Protein AF-A0A7X5N2I8-F1 (afdb_monomer_lite)

Secondary structure (DSSP, 8-state):
---TT-HHHHHHHH------TTHHHHS-HHHHHHHHHHHHHHHHHHHHHHTT-HHHHHHHHHHHHHHHHHHHHHS----------PPPP-GGGTT-S--TT--------PPPPPPPHHHHHTT--

Radius of gyration: 30.8 Å; chains: 1; bounding box: 62×71×69 Å

pLDDT: mean 78.26, std 16.54, range [41.84, 98.69]

Organism: Xanthomonas perforans (NCBI:txid442694)

Structure (mmCIF, N/CA/C/O backbone):
data_AF-A0A7X5N2I8-F1
#
_entry.id   AF-A0A7X5N2I8-F1
#
loop_
_atom_site.group_PDB
_atom_site.id
_atom_site.type_symbol
_atom_site.label_atom_id
_atom_site.label_alt_id
_atom_site.label_comp_id
_atom_site.label_asym_id
_atom_site.label_entity_id
_atom_site.label_seq_id
_atom_site.pdbx_PDB_ins_code
_atom_site.Cartn_x
_atom_site.Cartn_y
_atom_site.Cartn_z
_atom_site.occupancy
_atom_site.B_iso_or_equiv
_atom_site.auth_seq_id
_atom_site.auth_comp_id
_atom_site.auth_asym_id
_atom_site.auth_atom_id
_atom_site.pdbx_PDB_model_num
ATOM 1 N N . ARG A 1 1 ? -28.166 29.259 -29.091 1.00 41.84 1 ARG A N 1
ATOM 2 C CA . ARG A 1 1 ? -28.023 28.076 -29.973 1.00 41.84 1 ARG A CA 1
ATOM 3 C C . ARG A 1 1 ? -27.043 27.129 -29.291 1.00 41.84 1 ARG A C 1
ATOM 5 O O . ARG A 1 1 ? -25.855 27.405 -29.340 1.00 41.84 1 ARG A O 1
ATOM 12 N N . GLY A 1 2 ? -27.545 26.119 -28.576 1.00 47.19 2 GLY A N 1
ATOM 13 C CA . GLY A 1 2 ? -26.724 25.039 -28.016 1.00 47.19 2 GLY A CA 1
ATOM 14 C C . GLY A 1 2 ? -26.479 23.995 -29.101 1.00 47.19 2 GLY A C 1
ATOM 15 O O . GLY A 1 2 ? -27.422 23.610 -29.793 1.00 47.19 2 GLY A O 1
ATOM 16 N N . GLY A 1 3 ? -25.217 23.645 -29.332 1.00 49.69 3 GLY A N 1
ATOM 17 C CA . GLY A 1 3 ? -24.825 22.689 -30.361 1.00 49.69 3 GLY A CA 1
ATOM 18 C C . GLY A 1 3 ? -25.009 21.265 -29.860 1.00 49.69 3 GLY A C 1
ATOM 19 O O . GLY A 1 3 ? -24.194 20.795 -29.081 1.00 49.69 3 GLY A O 1
ATOM 20 N N . PHE A 1 4 ? -26.054 20.589 -30.333 1.00 46.28 4 PHE A N 1
ATOM 21 C CA . PHE A 1 4 ? -26.209 19.142 -30.192 1.00 46.28 4 PHE A CA 1
ATOM 22 C C . PHE A 1 4 ? -25.034 18.419 -30.873 1.00 46.28 4 PHE A C 1
ATOM 24 O O . PHE A 1 4 ? -24.742 18.693 -32.038 1.00 46.28 4 PHE A O 1
ATOM 31 N N . GLY A 1 5 ? -24.392 17.483 -30.165 1.00 56.00 5 GLY A N 1
ATOM 32 C CA . GLY A 1 5 ? -23.402 16.559 -30.737 1.00 56.00 5 GLY A CA 1
ATOM 33 C C . GLY A 1 5 ? -21.932 16.861 -30.437 1.00 56.00 5 GLY A C 1
ATOM 34 O O . GLY A 1 5 ? -21.059 16.262 -31.061 1.00 56.00 5 GLY A O 1
ATOM 35 N N . GLN A 1 6 ? -21.624 17.755 -29.493 1.00 62.94 6 GLN A N 1
ATOM 36 C CA . GLN A 1 6 ? -20.252 17.874 -28.997 1.00 62.94 6 GLN A CA 1
ATOM 37 C C . GLN A 1 6 ? -19.915 16.630 -28.165 1.00 62.94 6 GLN A C 1
ATOM 39 O O . GLN A 1 6 ? -20.656 16.278 -27.252 1.00 62.94 6 GLN A O 1
ATOM 44 N N . ALA A 1 7 ? -18.788 15.969 -28.445 1.00 58.75 7 ALA A N 1
ATOM 45 C CA . ALA A 1 7 ? -18.343 14.775 -27.708 1.00 58.75 7 ALA A CA 1
ATOM 46 C C . ALA A 1 7 ? -18.272 14.999 -26.181 1.00 58.75 7 ALA A C 1
ATOM 48 O O . ALA A 1 7 ? -18.422 14.063 -25.400 1.00 58.75 7 ALA A O 1
ATOM 49 N N . GLN A 1 8 ? -18.100 16.257 -25.770 1.00 59.50 8 GLN A N 1
ATOM 50 C CA . GLN A 1 8 ? -18.099 16.692 -24.380 1.00 59.50 8 GLN A CA 1
ATOM 51 C C . GLN A 1 8 ? -19.463 16.536 -23.679 1.00 59.50 8 GLN A C 1
ATOM 53 O O . GLN A 1 8 ? -19.476 16.221 -22.492 1.00 59.50 8 GLN A O 1
ATOM 58 N N . ASP A 1 9 ? -20.586 16.698 -24.393 1.00 58.91 9 ASP A N 1
ATOM 59 C CA . ASP A 1 9 ? -21.940 16.532 -23.829 1.00 58.91 9 ASP A CA 1
ATOM 60 C C . ASP A 1 9 ? -22.249 15.054 -23.549 1.00 58.91 9 ASP A C 1
ATOM 62 O O . ASP A 1 9 ? -22.785 14.717 -22.499 1.00 58.91 9 ASP A O 1
ATOM 66 N N . VAL A 1 10 ? -21.825 14.148 -24.438 1.00 64.44 10 VAL A N 1
ATOM 67 C CA . VAL A 1 10 ? -22.002 12.694 -24.252 1.00 64.44 10 VAL A CA 1
ATOM 68 C C . VAL A 1 10 ? -21.142 12.181 -23.091 1.00 64.44 10 VAL A C 1
ATOM 70 O O . VAL A 1 10 ? -21.587 11.360 -22.291 1.00 64.44 10 VAL A O 1
ATOM 73 N N . LEU A 1 11 ? -19.916 12.700 -22.954 1.00 61.94 11 LEU A N 1
ATOM 74 C CA . LEU A 1 11 ? -19.032 12.380 -21.831 1.00 61.94 11 LEU A CA 1
ATOM 75 C C . LEU A 1 11 ? -19.585 12.900 -20.492 1.00 61.94 11 LEU A C 1
ATOM 77 O O . LEU A 1 11 ? -19.327 12.299 -19.456 1.00 61.94 11 LEU A O 1
ATOM 81 N N . SER A 1 12 ? -20.349 13.997 -20.511 1.00 64.00 12 SER A N 1
ATOM 82 C CA . SER A 1 12 ? -21.021 14.552 -19.331 1.00 64.00 12 SER A CA 1
ATOM 83 C C . SER A 1 12 ? -22.258 13.753 -18.911 1.00 64.00 12 SER A C 1
ATOM 85 O O . SER A 1 12 ? -22.559 13.702 -17.723 1.00 64.00 12 SER A O 1
ATOM 87 N N . GLU A 1 13 ? -22.999 13.175 -19.859 1.00 65.00 13 GLU A N 1
ATOM 88 C CA . GLU A 1 13 ? -24.238 12.432 -19.580 1.00 65.00 13 GLU A CA 1
ATOM 89 C C . GLU A 1 13 ? -23.964 10.983 -19.137 1.00 65.00 13 GLU A C 1
ATOM 91 O O . GLU A 1 13 ? -24.684 10.446 -18.296 1.00 65.00 13 GLU A O 1
ATOM 96 N N . PHE A 1 14 ? -22.888 10.368 -19.646 1.00 67.31 14 PHE A N 1
ATOM 97 C CA . PHE A 1 14 ? -22.557 8.956 -19.394 1.00 67.31 14 PHE A CA 1
ATOM 98 C C . PHE A 1 14 ? -21.206 8.727 -18.694 1.00 67.31 14 PHE A C 1
ATOM 100 O O . PHE A 1 14 ? -20.840 7.584 -18.419 1.00 67.31 14 PHE A O 1
ATOM 107 N N . GLY A 1 15 ? -20.439 9.782 -18.409 1.00 59.75 15 GLY A N 1
ATOM 108 C CA . GLY A 1 15 ? -19.158 9.676 -17.716 1.00 59.75 15 GLY A CA 1
ATOM 109 C C . GLY A 1 15 ? -19.328 9.676 -16.201 1.00 59.75 15 GLY A C 1
ATOM 110 O O . GLY A 1 15 ? -19.728 10.673 -15.606 1.00 59.75 15 GLY A O 1
ATOM 111 N N . HIS A 1 16 ? -18.954 8.579 -15.545 1.00 61.94 16 HIS A N 1
ATOM 112 C CA . HIS A 1 16 ? -18.711 8.593 -14.105 1.00 61.94 16 HIS A CA 1
ATOM 113 C C . HIS A 1 16 ? -17.339 9.222 -13.826 1.00 61.94 16 HIS A C 1
ATOM 115 O O . HIS A 1 16 ? -16.301 8.669 -14.192 1.00 61.94 16 HIS A O 1
ATOM 121 N N . THR A 1 17 ? -17.314 10.384 -13.172 1.00 59.91 17 THR A N 1
ATOM 122 C CA . THR A 1 17 ? -16.069 11.009 -12.712 1.00 59.91 17 THR A CA 1
ATOM 123 C C . THR A 1 17 ? -15.558 10.267 -11.474 1.00 59.91 17 THR A C 1
ATOM 125 O O . THR A 1 17 ? -16.091 10.445 -10.383 1.00 59.91 17 THR A O 1
ATOM 128 N N . HIS A 1 18 ? -14.522 9.439 -11.625 1.00 60.62 18 HIS A N 1
ATOM 129 C CA . HIS A 1 18 ? -13.792 8.837 -10.493 1.00 60.62 18 HIS A CA 1
ATOM 130 C C . HIS A 1 18 ? -12.764 9.788 -9.865 1.00 60.62 18 HIS A C 1
ATOM 132 O O . HIS A 1 18 ? -12.107 9.438 -8.884 1.00 60.62 18 HIS A O 1
ATOM 138 N N . ASP A 1 19 ? -12.615 10.985 -10.429 1.00 51.16 19 ASP A N 1
ATOM 139 C CA . ASP A 1 19 ? -11.674 11.992 -9.964 1.00 51.16 19 ASP A CA 1
ATOM 140 C C . ASP A 1 19 ? -12.290 12.762 -8.787 1.00 51.16 19 ASP A C 1
ATOM 142 O O . ASP A 1 19 ? -12.747 13.900 -8.896 1.00 51.16 19 ASP A O 1
ATOM 146 N N . HIS A 1 20 ? -12.390 12.100 -7.634 1.00 53.28 20 HIS A N 1
ATOM 147 C CA . HIS A 1 20 ? -12.671 12.794 -6.385 1.00 53.28 20 HIS A CA 1
ATOM 148 C C . HIS A 1 20 ? -11.417 13.583 -6.001 1.00 53.28 20 HIS A C 1
ATOM 150 O O . HIS A 1 20 ? -10.570 13.091 -5.259 1.00 53.28 20 HIS A O 1
ATOM 156 N N . ALA A 1 21 ? -11.300 14.815 -6.499 1.00 52.06 21 ALA A N 1
ATOM 157 C CA . ALA A 1 21 ? -10.188 15.718 -6.187 1.00 52.06 21 ALA A CA 1
ATOM 158 C C . ALA A 1 21 ? -9.957 15.890 -4.664 1.00 52.06 21 ALA A C 1
ATOM 160 O O . ALA A 1 21 ? -8.825 16.064 -4.219 1.00 52.06 21 ALA A O 1
ATOM 161 N N . GLU A 1 22 ? -11.015 15.744 -3.858 1.00 48.34 22 GLU A N 1
ATOM 162 C CA . GLU A 1 22 ? -10.992 15.736 -2.384 1.00 48.34 22 GLU A CA 1
ATOM 163 C C . GLU A 1 22 ? -10.185 14.568 -1.766 1.00 48.34 22 GLU A C 1
ATOM 165 O O . GLU A 1 22 ? -9.730 14.659 -0.625 1.00 48.34 22 GLU A O 1
ATOM 170 N N . ALA A 1 23 ? -9.959 13.463 -2.489 1.00 51.12 23 ALA A N 1
ATOM 171 C CA . ALA A 1 23 ? -9.216 12.310 -1.967 1.00 51.12 23 ALA A CA 1
ATOM 172 C C . ALA A 1 23 ? -7.721 12.620 -1.757 1.00 51.12 23 ALA A C 1
ATOM 174 O O . ALA A 1 23 ? -7.087 12.067 -0.858 1.00 51.12 23 ALA A O 1
ATOM 175 N N . AL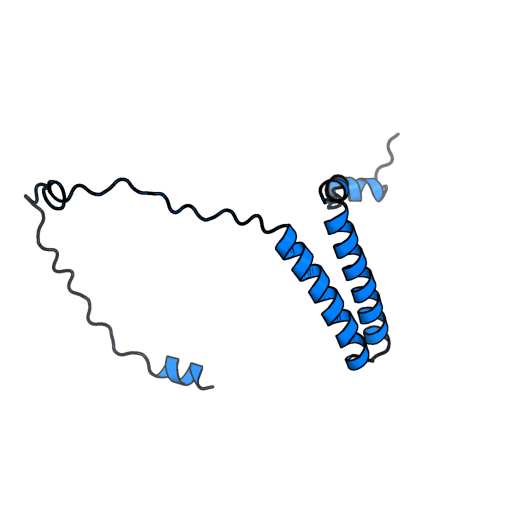A A 1 24 ? -7.154 13.546 -2.540 1.00 50.69 24 ALA A N 1
ATOM 176 C CA . ALA A 1 24 ? -5.752 13.948 -2.414 1.00 50.69 24 ALA A CA 1
ATOM 177 C C . ALA A 1 24 ? -5.483 14.794 -1.150 1.00 50.69 24 ALA A C 1
ATOM 179 O O . ALA A 1 24 ? -4.374 14.766 -0.599 1.00 50.69 24 ALA A O 1
ATOM 180 N N . THR A 1 25 ? -6.493 15.520 -0.661 1.00 53.22 25 THR A N 1
ATOM 181 C CA . THR A 1 25 ? -6.445 16.292 0.591 1.00 53.22 25 THR A CA 1
ATOM 182 C C . THR A 1 25 ? -6.755 15.459 1.831 1.00 53.22 25 THR A C 1
ATOM 184 O O . THR A 1 25 ? -6.355 15.856 2.922 1.00 53.22 25 THR A O 1
ATOM 187 N N . LEU A 1 26 ? -7.404 14.300 1.681 1.00 67.25 26 LEU A N 1
ATOM 188 C CA . LEU A 1 26 ? -7.788 13.433 2.802 1.00 67.25 26 LEU A CA 1
ATOM 189 C C . LEU A 1 26 ? -6.608 12.693 3.448 1.00 67.25 26 LEU A C 1
ATOM 191 O O . LEU A 1 26 ? -6.659 12.351 4.627 1.00 67.25 26 LEU A O 1
ATOM 195 N N . LEU A 1 27 ? -5.553 12.432 2.677 1.00 74.81 27 LEU A N 1
ATOM 196 C CA . LEU A 1 27 ? -4.374 11.716 3.157 1.00 74.81 27 LEU A CA 1
ATOM 197 C C . LEU A 1 27 ? -3.458 12.655 3.945 1.00 74.81 27 LEU A C 1
ATOM 199 O O . LEU A 1 27 ? -3.249 13.811 3.568 1.00 74.81 27 LEU A O 1
ATOM 203 N N . ASP A 1 28 ? -2.846 12.166 5.017 1.00 83.50 28 ASP A N 1
ATOM 204 C CA . ASP A 1 28 ? -1.816 12.934 5.703 1.00 83.50 28 ASP A CA 1
ATOM 205 C C . ASP A 1 28 ? -0.540 13.054 4.825 1.00 83.50 28 ASP A C 1
ATOM 207 O O . ASP A 1 28 ? -0.317 12.255 3.902 1.00 83.50 28 ASP A O 1
ATOM 211 N N . PRO A 1 29 ? 0.321 14.064 5.061 1.00 88.25 29 PRO A N 1
ATOM 212 C CA . PRO A 1 29 ? 1.532 14.270 4.266 1.00 88.25 29 PRO A CA 1
ATOM 213 C C . PRO A 1 29 ? 2.480 13.066 4.214 1.00 88.25 29 PRO A C 1
ATOM 215 O O . PRO A 1 29 ? 3.123 12.855 3.184 1.00 88.25 29 PRO A O 1
ATOM 218 N N . GLN A 1 30 ? 2.567 12.280 5.288 1.00 88.94 30 GLN A N 1
ATOM 219 C CA . GLN A 1 30 ? 3.447 11.118 5.361 1.00 88.94 30 GLN A CA 1
ATOM 220 C C . GLN A 1 30 ? 2.903 9.968 4.508 1.00 88.94 30 GLN A C 1
ATOM 222 O O . GLN A 1 30 ? 3.661 9.380 3.733 1.00 88.94 30 GLN A O 1
ATOM 227 N N . THR A 1 31 ? 1.597 9.697 4.569 1.00 89.56 31 THR A N 1
ATOM 228 C CA . THR A 1 31 ? 0.950 8.692 3.710 1.00 89.56 31 THR A CA 1
ATOM 229 C C . THR A 1 31 ? 1.112 9.034 2.230 1.00 89.56 31 THR A C 1
ATOM 231 O O . THR A 1 31 ? 1.493 8.172 1.434 1.00 89.56 31 THR A O 1
ATOM 234 N N . ARG A 1 32 ? 0.938 10.306 1.846 1.00 89.25 32 ARG A N 1
ATOM 235 C CA . ARG A 1 32 ? 1.197 10.742 0.460 1.00 89.25 32 ARG A CA 1
ATOM 236 C C . ARG A 1 32 ? 2.646 10.528 0.033 1.00 89.25 32 ARG A C 1
ATOM 238 O O . ARG A 1 32 ? 2.884 10.079 -1.086 1.00 89.25 32 ARG A O 1
ATOM 245 N N . ALA A 1 33 ? 3.608 10.843 0.900 1.00 93.38 33 ALA A N 1
ATOM 246 C CA . ALA A 1 33 ? 5.024 10.650 0.599 1.00 93.38 33 ALA A CA 1
ATOM 247 C C . ALA A 1 33 ? 5.364 9.164 0.383 1.00 93.38 33 ALA A C 1
ATOM 249 O O . ALA A 1 33 ? 6.068 8.830 -0.570 1.00 93.38 33 ALA A O 1
ATOM 250 N N . LEU A 1 34 ? 4.814 8.268 1.211 1.00 94.75 34 LEU A N 1
ATOM 251 C CA . LEU A 1 34 ? 4.980 6.819 1.058 1.00 94.75 34 LEU A CA 1
ATOM 252 C C . LEU A 1 34 ? 4.355 6.293 -0.238 1.00 94.75 34 LEU A C 1
ATOM 254 O O . LEU A 1 34 ? 5.000 5.534 -0.960 1.00 94.75 34 LEU A O 1
ATOM 258 N N . LEU A 1 35 ? 3.131 6.717 -0.565 1.00 94.38 35 LEU A N 1
ATOM 259 C CA . LEU A 1 35 ? 2.476 6.341 -1.822 1.00 94.38 35 LEU A CA 1
ATOM 260 C C . LEU A 1 35 ? 3.254 6.849 -3.039 1.00 94.38 35 LEU A C 1
ATOM 262 O O . LEU A 1 35 ? 3.405 6.117 -4.017 1.00 94.38 35 LEU A O 1
ATOM 266 N N . ARG A 1 36 ? 3.806 8.068 -2.975 1.00 95.94 36 ARG A N 1
ATOM 267 C CA 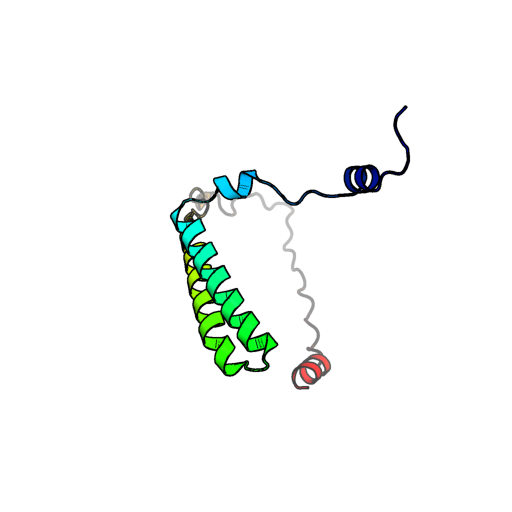. ARG A 1 36 ? 4.646 8.595 -4.054 1.00 95.94 36 ARG A CA 1
ATOM 268 C C . ARG A 1 36 ? 5.912 7.761 -4.238 1.00 95.94 36 ARG A C 1
ATOM 270 O O . ARG A 1 36 ? 6.209 7.367 -5.361 1.00 95.94 36 ARG A O 1
ATOM 277 N N . ALA A 1 37 ? 6.594 7.420 -3.147 1.00 97.75 37 ALA A N 1
ATOM 278 C CA . ALA A 1 37 ? 7.767 6.552 -3.193 1.00 97.75 37 ALA A CA 1
ATOM 279 C C . ALA A 1 37 ? 7.435 5.156 -3.754 1.00 97.75 37 ALA A C 1
ATOM 281 O O . ALA A 1 37 ? 8.227 4.594 -4.513 1.00 97.75 37 ALA A O 1
ATOM 282 N N . ALA A 1 38 ? 6.261 4.603 -3.426 1.00 98.06 38 ALA A N 1
ATOM 283 C CA . ALA A 1 38 ? 5.781 3.347 -3.998 1.00 98.06 38 ALA A CA 1
ATOM 284 C C . ALA A 1 38 ? 5.615 3.439 -5.521 1.00 98.06 38 ALA A C 1
ATOM 286 O O . ALA A 1 38 ? 6.157 2.596 -6.236 1.00 98.06 38 ALA A O 1
ATOM 287 N N . LEU A 1 39 ? 4.934 4.479 -6.012 1.00 98.12 39 LEU A N 1
ATOM 288 C CA . LEU A 1 39 ? 4.736 4.713 -7.445 1.00 98.12 39 LEU A CA 1
ATOM 289 C C . LEU A 1 39 ? 6.061 4.889 -8.190 1.00 98.12 39 LEU A C 1
ATOM 291 O O . LEU A 1 39 ? 6.249 4.287 -9.245 1.00 98.12 39 LEU A O 1
ATOM 295 N N . ASP A 1 40 ? 7.004 5.641 -7.621 1.00 98.56 40 ASP A N 1
ATOM 296 C CA . ASP A 1 40 ? 8.321 5.829 -8.229 1.00 98.56 40 ASP A CA 1
ATOM 297 C C . ASP A 1 40 ? 9.051 4.478 -8.394 1.00 98.56 40 ASP A C 1
ATOM 299 O O . ASP A 1 40 ? 9.645 4.220 -9.440 1.00 98.56 40 ASP A O 1
ATOM 303 N N . GLN A 1 41 ? 8.965 3.568 -7.408 1.00 98.62 41 GLN A N 1
ATOM 304 C CA . GLN A 1 41 ? 9.518 2.209 -7.534 1.00 98.62 41 GLN A CA 1
ATOM 305 C C . GLN A 1 41 ? 8.747 1.342 -8.542 1.00 98.62 41 GLN A C 1
ATOM 307 O O . GLN A 1 41 ? 9.365 0.579 -9.284 1.00 98.62 41 GLN A O 1
ATOM 312 N N . MET A 1 42 ? 7.417 1.458 -8.606 1.00 98.50 42 MET A N 1
ATOM 313 C CA . MET A 1 42 ? 6.605 0.738 -9.595 1.00 98.50 42 MET A CA 1
ATOM 314 C C . MET A 1 42 ? 6.978 1.139 -11.025 1.00 98.50 42 MET A C 1
ATOM 316 O O . MET A 1 42 ? 7.106 0.260 -11.873 1.00 98.50 42 MET A O 1
ATOM 320 N N . TRP A 1 43 ? 7.246 2.424 -11.277 1.00 98.56 43 TRP A N 1
ATOM 321 C CA . TRP A 1 43 ? 7.705 2.901 -12.585 1.00 98.56 43 TRP A CA 1
ATOM 322 C C . TRP A 1 43 ? 9.056 2.311 -12.993 1.00 98.56 43 TRP A C 1
ATOM 324 O O . TRP A 1 43 ? 9.228 1.906 -14.142 1.00 98.56 43 TRP A O 1
ATOM 334 N N . GLN A 1 44 ? 10.009 2.217 -12.060 1.00 98.62 44 GLN A N 1
ATOM 335 C CA . GLN A 1 44 ? 11.293 1.556 -12.333 1.00 98.62 44 GLN A CA 1
ATOM 336 C C . GLN A 1 44 ? 11.097 0.067 -12.645 1.00 98.62 44 GLN A C 1
ATOM 338 O O . GLN A 1 44 ? 11.691 -0.455 -13.587 1.00 98.62 44 GLN A O 1
ATOM 343 N N . SER A 1 45 ? 10.222 -0.608 -11.892 1.00 98.69 45 SER A N 1
A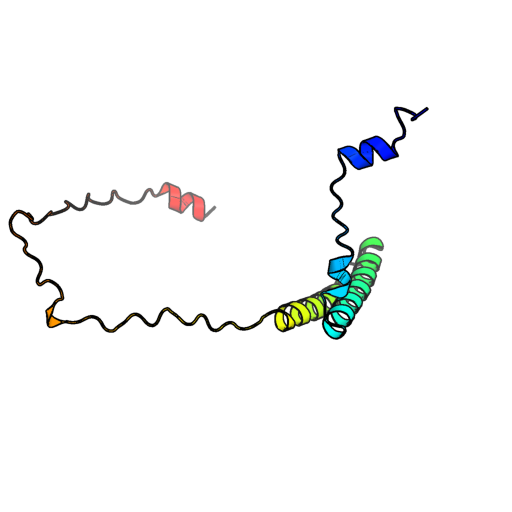TOM 344 C CA . SER A 1 45 ? 9.872 -2.010 -12.135 1.00 98.69 45 SER A CA 1
ATOM 345 C C . SER A 1 45 ? 9.252 -2.205 -13.523 1.00 98.69 45 SER A C 1
ATOM 347 O O . SER A 1 45 ? 9.704 -3.056 -14.285 1.00 98.69 45 SER A O 1
ATOM 349 N N . GLU A 1 46 ? 8.277 -1.372 -13.895 1.00 98.50 46 GLU A N 1
ATOM 350 C CA . GLU A 1 46 ? 7.647 -1.395 -15.218 1.00 98.50 46 GLU A CA 1
ATOM 351 C C . GLU A 1 46 ? 8.666 -1.147 -16.337 1.00 98.50 46 GLU A C 1
ATOM 353 O O . GLU A 1 46 ? 8.643 -1.841 -17.353 1.00 98.50 46 GLU A O 1
ATOM 358 N N . GLY A 1 47 ? 9.587 -0.199 -16.148 1.00 98.50 47 GLY A N 1
ATOM 359 C CA . GLY A 1 47 ? 10.652 0.085 -17.106 1.00 98.50 47 GLY A CA 1
ATOM 360 C C . GLY A 1 47 ? 11.520 -1.140 -17.399 1.00 98.50 47 GLY A C 1
ATOM 361 O O . GLY A 1 47 ? 11.798 -1.432 -18.561 1.00 98.50 47 GLY A O 1
ATOM 362 N N . GLU A 1 48 ? 11.917 -1.890 -16.372 1.00 98.56 48 GLU A N 1
ATOM 363 C CA . GLU A 1 48 ? 12.678 -3.136 -16.534 1.00 98.56 48 GLU A CA 1
ATOM 364 C C . GLU A 1 48 ? 11.836 -4.245 -17.191 1.00 98.56 48 GLU A C 1
ATOM 366 O O . GLU A 1 48 ? 12.321 -4.935 -18.090 1.00 98.56 48 GLU A O 1
ATOM 371 N N . LEU A 1 49 ? 10.552 -4.369 -16.830 1.00 98.38 49 LEU A N 1
ATOM 372 C CA . LEU A 1 49 ? 9.632 -5.331 -17.454 1.00 98.38 49 LEU A CA 1
ATOM 373 C C . LEU A 1 49 ? 9.430 -5.053 -18.947 1.00 98.38 49 LEU A C 1
ATOM 375 O O . LEU A 1 49 ? 9.474 -5.979 -19.755 1.00 98.38 49 LEU A O 1
ATOM 379 N N . ARG A 1 50 ? 9.265 -3.784 -19.337 1.00 98.12 50 ARG A N 1
ATOM 380 C CA . ARG A 1 50 ? 9.125 -3.373 -20.746 1.00 98.12 50 ARG A CA 1
ATOM 381 C C . ARG A 1 50 ? 10.383 -3.634 -21.570 1.00 98.12 50 ARG A C 1
ATOM 383 O O . ARG A 1 50 ? 10.289 -3.767 -22.785 1.00 98.12 50 ARG A O 1
ATOM 390 N N . GLN A 1 51 ? 11.536 -3.727 -20.916 1.00 97.75 51 GLN A N 1
ATOM 391 C CA . GLN A 1 51 ? 12.807 -4.092 -21.538 1.00 97.75 51 GLN A CA 1
ATOM 392 C C . GLN A 1 51 ? 13.076 -5.607 -21.515 1.00 97.75 51 GLN A C 1
ATOM 394 O O . GLN A 1 51 ? 14.099 -6.040 -22.033 1.00 97.75 51 GLN A O 1
ATOM 399 N N . GLY A 1 52 ? 12.179 -6.415 -20.937 1.00 98.00 52 GLY A N 1
ATOM 400 C CA . GLY A 1 52 ? 12.328 -7.868 -20.865 1.00 98.00 52 GLY A CA 1
ATOM 401 C C . GLY A 1 52 ? 13.262 -8.359 -19.755 1.00 98.00 52 GLY A C 1
ATOM 402 O O . GLY A 1 52 ? 13.770 -9.470 -19.859 1.00 98.00 52 GLY A O 1
ATOM 403 N N . HIS A 1 53 ? 13.483 -7.568 -18.697 1.00 98.00 53 HIS A N 1
ATOM 404 C CA . HIS A 1 53 ? 14.366 -7.919 -17.577 1.00 98.00 53 HIS A CA 1
ATOM 405 C C . HIS A 1 53 ? 13.592 -8.142 -16.256 1.00 98.00 53 HIS A C 1
ATOM 407 O O . HIS A 1 53 ? 13.656 -7.308 -15.344 1.00 98.00 53 HIS A O 1
ATOM 413 N N . PRO A 1 54 ? 12.857 -9.258 -16.095 1.00 97.38 54 PRO A N 1
ATOM 414 C CA . PRO A 1 54 ? 12.025 -9.495 -14.910 1.00 97.38 54 PRO A CA 1
ATOM 415 C C . PRO A 1 54 ? 12.832 -9.593 -13.605 1.00 97.38 54 PRO A C 1
ATOM 417 O O . PRO A 1 54 ? 12.429 -9.034 -12.583 1.00 97.38 54 PRO A O 1
ATOM 420 N N . GLU A 1 55 ? 14.012 -10.212 -13.633 1.00 98.06 55 GLU A N 1
ATOM 421 C CA . GLU A 1 55 ? 14.913 -10.301 -12.471 1.00 98.06 55 GLU A CA 1
ATOM 422 C C . GLU A 1 55 ? 15.372 -8.922 -11.974 1.00 98.06 55 GLU A C 1
ATOM 424 O O . GLU A 1 55 ? 15.519 -8.712 -10.768 1.00 98.06 55 GLU A O 1
ATOM 429 N N . ARG A 1 56 ? 15.551 -7.959 -12.886 1.00 98.00 56 ARG A N 1
ATOM 430 C CA . ARG A 1 56 ? 15.901 -6.571 -12.543 1.00 98.00 56 ARG A CA 1
ATOM 431 C C . ARG A 1 56 ? 14.693 -5.780 -12.044 1.00 98.00 56 ARG A C 1
ATOM 433 O O . ARG A 1 56 ? 14.852 -4.907 -11.194 1.00 98.00 56 ARG A O 1
ATOM 440 N N . ALA A 1 57 ? 13.490 -6.115 -12.507 1.00 98.50 57 ALA A N 1
ATOM 441 C CA . ALA A 1 57 ? 12.242 -5.499 -12.061 1.00 98.50 57 ALA A CA 1
ATOM 442 C C . ALA A 1 57 ? 11.844 -5.896 -10.626 1.00 98.50 57 ALA A C 1
ATOM 444 O O . ALA A 1 57 ? 11.274 -5.083 -9.889 1.00 98.50 57 ALA A O 1
ATOM 445 N N . LEU A 1 58 ? 12.146 -7.136 -10.225 1.00 98.25 58 LEU A N 1
ATOM 446 C CA . LEU A 1 58 ? 11.760 -7.726 -8.940 1.00 98.25 58 LEU A CA 1
ATOM 447 C C . LEU A 1 58 ? 12.182 -6.914 -7.695 1.00 98.25 58 LEU A C 1
ATOM 449 O O . LEU A 1 58 ? 11.335 -6.696 -6.823 1.00 98.25 58 LEU A O 1
ATOM 453 N N . PRO A 1 59 ? 13.433 -6.428 -7.553 1.00 98.56 59 PRO A N 1
ATOM 454 C CA . PRO A 1 59 ? 13.812 -5.622 -6.391 1.00 98.56 59 PRO A CA 1
ATOM 455 C C . PRO A 1 59 ? 13.010 -4.319 -6.278 1.00 98.56 59 PRO A C 1
ATOM 457 O O . PRO A 1 59 ? 12.676 -3.912 -5.164 1.00 98.56 59 PRO A O 1
ATOM 460 N N . PHE A 1 60 ? 12.665 -3.677 -7.397 1.00 98.62 60 PHE A N 1
ATOM 461 C CA . PHE A 1 60 ? 11.824 -2.479 -7.394 1.00 98.62 60 PHE A CA 1
ATOM 462 C C . PHE A 1 60 ? 10.389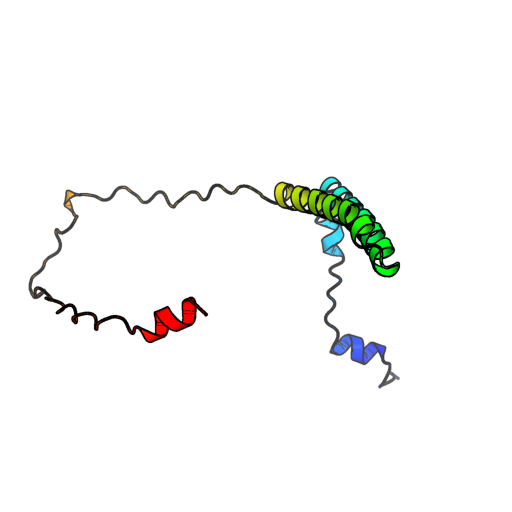 -2.801 -6.957 1.00 98.62 60 PHE A C 1
ATOM 464 O O . PHE A 1 60 ? 9.843 -2.116 -6.092 1.00 98.62 60 PHE A O 1
ATOM 471 N N . ALA A 1 61 ? 9.813 -3.898 -7.463 1.00 98.19 61 ALA A N 1
ATOM 472 C CA . ALA A 1 61 ? 8.486 -4.360 -7.055 1.00 98.19 61 ALA A CA 1
ATOM 473 C C . ALA A 1 61 ? 8.417 -4.673 -5.548 1.00 98.19 61 ALA A C 1
ATOM 475 O O . ALA A 1 61 ? 7.484 -4.254 -4.862 1.00 98.19 61 ALA A O 1
ATOM 476 N N . ASN A 1 62 ? 9.437 -5.341 -4.999 1.00 98.62 62 ASN A N 1
ATOM 477 C CA . ASN A 1 62 ? 9.510 -5.640 -3.566 1.00 98.62 62 ASN A CA 1
ATOM 478 C C . ASN A 1 62 ? 9.608 -4.372 -2.703 1.00 98.62 62 ASN A C 1
ATOM 480 O O . ASN A 1 62 ? 8.982 -4.301 -1.642 1.00 98.62 62 ASN A O 1
ATOM 484 N N . LYS A 1 63 ? 10.347 -3.349 -3.154 1.00 98.62 63 LYS A N 1
ATOM 485 C CA . LYS A 1 63 ? 10.401 -2.046 -2.471 1.00 98.62 63 LYS A CA 1
ATOM 486 C C . LYS A 1 63 ? 9.048 -1.335 -2.499 1.00 98.62 63 LYS A C 1
ATOM 488 O O . LYS A 1 63 ? 8.599 -0.871 -1.453 1.00 98.62 63 LYS A O 1
ATOM 493 N N . ALA A 1 64 ? 8.377 -1.306 -3.653 1.00 98.50 64 ALA A N 1
ATOM 494 C CA . ALA A 1 64 ? 7.030 -0.749 -3.777 1.00 98.50 64 ALA A CA 1
ATOM 495 C C . ALA A 1 64 ? 6.045 -1.437 -2.817 1.00 98.50 64 ALA A C 1
ATOM 497 O O . ALA A 1 64 ? 5.341 -0.767 -2.062 1.00 98.50 64 ALA A O 1
ATOM 498 N N . LEU A 1 65 ? 6.065 -2.775 -2.770 1.00 98.31 65 LEU A N 1
ATOM 499 C CA . LEU A 1 65 ? 5.260 -3.560 -1.833 1.00 98.31 65 LEU A CA 1
ATOM 500 C C . LEU A 1 65 ? 5.558 -3.195 -0.371 1.00 98.31 65 LEU A C 1
ATOM 502 O O . LEU A 1 65 ? 4.640 -3.124 0.446 1.00 98.31 65 LEU A O 1
ATOM 506 N N . GLY A 1 66 ? 6.826 -2.948 -0.036 1.00 97.94 66 GLY A N 1
ATOM 507 C CA . GLY A 1 66 ? 7.237 -2.484 1.287 1.00 97.94 66 GLY A CA 1
ATOM 508 C C . GLY A 1 66 ? 6.573 -1.164 1.682 1.00 97.94 66 GLY A C 1
ATOM 509 O O . GLY A 1 66 ? 6.021 -1.067 2.777 1.00 97.94 66 GLY A O 1
ATOM 510 N N . PHE A 1 67 ? 6.567 -0.172 0.790 1.00 97.50 67 PHE A N 1
ATOM 511 C CA . PHE A 1 67 ? 5.906 1.113 1.040 1.00 97.50 67 PHE A CA 1
ATOM 512 C C . PHE A 1 67 ? 4.384 0.977 1.157 1.00 97.50 67 PHE A C 1
ATOM 514 O O . PHE A 1 67 ? 3.789 1.533 2.078 1.00 97.50 67 PHE A O 1
ATOM 521 N N . ILE A 1 68 ? 3.754 0.171 0.297 1.00 95.31 68 ILE A N 1
ATOM 522 C CA . ILE A 1 68 ? 2.305 -0.085 0.355 1.00 95.31 68 ILE A CA 1
ATOM 523 C C . ILE A 1 68 ? 1.917 -0.726 1.694 1.00 95.31 68 ILE A C 1
ATOM 525 O O . ILE A 1 68 ? 0.932 -0.326 2.311 1.00 95.31 68 ILE A O 1
ATOM 529 N N . LYS A 1 69 ? 2.712 -1.679 2.193 1.00 95.00 69 LYS A N 1
ATOM 530 C CA . LYS A 1 69 ? 2.480 -2.290 3.511 1.00 95.00 69 LYS A CA 1
ATOM 531 C C . LYS A 1 69 ? 2.594 -1.281 4.655 1.00 95.00 69 LYS A C 1
ATOM 533 O O . LYS A 1 69 ? 1.835 -1.386 5.613 1.00 95.00 69 LYS A O 1
ATOM 538 N N . GLN A 1 70 ? 3.506 -0.313 4.564 1.00 92.94 70 GLN A N 1
ATOM 539 C CA . GLN A 1 70 ? 3.617 0.754 5.566 1.00 92.94 70 GLN A CA 1
ATOM 540 C C . GLN A 1 70 ? 2.369 1.640 5.576 1.00 92.94 70 GLN A C 1
ATOM 542 O O . GLN A 1 70 ? 1.839 1.917 6.647 1.00 92.94 70 GLN A O 1
ATOM 547 N N . VAL A 1 71 ? 1.848 2.007 4.401 1.00 90.62 71 VAL A N 1
ATOM 548 C CA . VAL A 1 71 ? 0.584 2.758 4.286 1.00 90.62 71 VAL A CA 1
ATOM 549 C C . VAL A 1 71 ? -0.577 1.969 4.893 1.00 90.62 71 VAL A C 1
ATOM 551 O O . VAL A 1 71 ? -1.305 2.490 5.731 1.00 90.62 71 VAL A O 1
ATOM 554 N N . GLN A 1 72 ? -0.693 0.678 4.565 1.00 88.44 72 GLN A N 1
ATOM 555 C CA . GLN A 1 72 ? -1.725 -0.194 5.138 1.00 88.44 72 GLN A CA 1
ATOM 556 C C . GLN A 1 72 ? -1.649 -0.277 6.664 1.00 88.44 72 GLN A C 1
ATOM 558 O O . GLN A 1 72 ? -2.677 -0.400 7.319 1.00 88.44 72 GLN A O 1
ATOM 563 N N . GLN A 1 73 ? -0.447 -0.252 7.243 1.00 86.12 73 GLN A N 1
ATOM 564 C CA . GLN A 1 73 ? -0.263 -0.253 8.694 1.00 86.12 73 GLN A CA 1
ATOM 565 C C . GLN A 1 73 ? -0.599 1.103 9.320 1.00 86.12 73 GLN A C 1
ATOM 567 O O . GLN A 1 73 ? -1.161 1.120 10.411 1.00 86.12 73 GLN A O 1
ATOM 572 N N . ALA A 1 74 ? -0.293 2.210 8.637 1.00 78.81 74 ALA A N 1
ATOM 573 C CA . ALA A 1 74 ? -0.605 3.563 9.093 1.00 78.81 74 ALA A CA 1
ATOM 574 C C . ALA A 1 74 ? -2.120 3.839 9.120 1.00 78.81 74 ALA A C 1
ATOM 576 O O . ALA A 1 74 ? -2.616 4.422 10.080 1.00 78.81 74 ALA A O 1
ATOM 577 N N . GLU A 1 75 ? -2.872 3.357 8.125 1.00 67.00 75 GLU A N 1
ATOM 578 C CA . GLU A 1 75 ? -4.342 3.465 8.095 1.00 67.00 75 GLU A CA 1
ATOM 579 C C . GLU A 1 75 ? -5.044 2.489 9.043 1.00 67.00 75 GLU A C 1
ATOM 581 O O . GLU A 1 75 ? -6.230 2.644 9.349 1.00 67.00 75 GLU A O 1
ATOM 586 N N . ARG A 1 76 ? -4.331 1.464 9.524 1.00 66.62 76 ARG A N 1
ATOM 587 C CA . ARG A 1 76 ? -4.888 0.456 10.424 1.00 66.62 76 ARG A CA 1
ATOM 588 C C . ARG A 1 76 ? -5.051 1.046 11.818 1.00 66.62 76 ARG A C 1
ATOM 590 O O . ARG A 1 76 ? -4.302 0.733 12.739 1.00 66.62 76 ARG A O 1
ATOM 597 N N . ILE A 1 77 ? -6.092 1.853 11.998 1.00 59.09 77 ILE A N 1
ATOM 598 C CA . ILE A 1 77 ? -6.635 2.165 13.314 1.00 59.09 77 ILE A CA 1
ATOM 599 C C . ILE A 1 77 ? -7.032 0.818 13.921 1.00 59.09 77 ILE A C 1
ATOM 601 O O . ILE A 1 77 ? -8.004 0.189 13.496 1.00 59.09 77 ILE A O 1
ATOM 605 N N . TYR A 1 78 ? -6.244 0.329 14.880 1.00 50.03 78 TYR A N 1
ATOM 606 C CA . TYR A 1 78 ? -6.585 -0.862 15.645 1.00 50.03 78 TYR A CA 1
ATOM 607 C C . TYR A 1 78 ? -7.758 -0.500 16.555 1.00 50.03 78 TYR A C 1
ATOM 609 O O . TYR A 1 78 ? -7.590 -0.190 17.733 1.00 50.03 78 TYR A O 1
ATOM 617 N N . LEU A 1 79 ? -8.971 -0.506 15.999 1.00 54.72 79 LEU A N 1
ATOM 618 C CA . LEU A 1 79 ? -10.164 -0.596 16.813 1.00 54.72 79 LEU A CA 1
ATOM 619 C C . LEU A 1 79 ? -10.091 -1.987 17.429 1.00 54.72 79 LEU A C 1
ATOM 621 O O . LEU A 1 79 ? -10.342 -2.988 16.752 1.00 54.72 79 LEU A O 1
ATOM 625 N N . ALA A 1 80 ? -9.672 -2.065 18.694 1.00 60.91 80 ALA A N 1
ATOM 626 C CA . ALA A 1 80 ? -9.877 -3.275 19.464 1.00 60.91 80 ALA A CA 1
ATOM 627 C C . ALA A 1 80 ? -11.341 -3.642 19.239 1.00 60.91 80 ALA A C 1
ATOM 629 O O . ALA A 1 80 ? -12.228 -2.829 19.507 1.00 60.91 80 ALA A O 1
ATOM 630 N N . ARG A 1 81 ? -11.595 -4.818 18.657 1.00 60.66 81 ARG A N 1
ATOM 631 C CA . ARG A 1 81 ? -12.940 -5.370 18.598 1.00 60.66 81 ARG A CA 1
ATOM 632 C C . ARG A 1 81 ? -13.302 -5.601 20.056 1.00 60.66 81 ARG A C 1
ATOM 634 O O . ARG A 1 81 ? -13.006 -6.660 20.600 1.00 60.66 81 ARG A O 1
ATOM 641 N N . VAL A 1 82 ? -13.825 -4.570 20.716 1.00 61.44 82 VAL A N 1
ATOM 642 C CA . VAL A 1 82 ? -14.436 -4.672 22.029 1.00 61.44 82 VAL A CA 1
ATOM 643 C C . VAL A 1 82 ? -15.599 -5.601 21.763 1.00 61.44 82 VAL A C 1
ATOM 645 O O . VAL A 1 82 ? -16.624 -5.205 21.211 1.00 61.44 82 VAL A O 1
ATOM 648 N N . GLY A 1 83 ? -15.364 -6.892 22.005 1.00 66.12 83 GLY A N 1
ATOM 649 C CA . GLY A 1 83 ? -16.432 -7.865 22.025 1.00 66.12 83 GLY A CA 1
ATOM 650 C C . GLY A 1 83 ? -17.498 -7.275 22.927 1.00 66.12 83 GLY A C 1
ATOM 651 O O . GLY A 1 83 ? -17.172 -6.693 23.964 1.00 66.12 83 GLY A O 1
ATOM 652 N N . THR A 1 84 ? -18.752 -7.339 22.496 1.00 68.69 84 THR A N 1
ATOM 653 C CA . THR A 1 84 ? -19.860 -6.892 23.330 1.00 68.69 84 THR A CA 1
ATOM 654 C C . THR A 1 84 ? -19.701 -7.568 24.685 1.00 68.69 84 THR A C 1
ATOM 656 O O . THR A 1 84 ? -19.776 -8.797 24.766 1.00 68.69 84 THR A O 1
ATOM 659 N N . GLN A 1 85 ? -19.411 -6.791 25.727 1.00 74.88 85 GLN A N 1
ATOM 660 C CA . GLN A 1 85 ? -19.355 -7.312 27.079 1.00 74.88 85 GLN A CA 1
ATOM 661 C C . GLN A 1 85 ? -20.804 -7.593 27.470 1.00 74.88 85 GLN A C 1
ATOM 663 O O . GLN A 1 85 ? -21.524 -6.715 27.940 1.00 74.88 85 GLN A O 1
ATOM 668 N N . LEU A 1 86 ? -21.271 -8.796 27.129 1.00 79.25 86 LEU A N 1
ATOM 669 C CA . LEU A 1 86 ? -22.616 -9.243 27.454 1.00 79.25 86 LEU A CA 1
ATOM 670 C C . LEU A 1 86 ? -22.748 -9.234 28.982 1.00 79.25 86 LEU A C 1
ATOM 672 O O . LEU A 1 86 ? -21.817 -9.673 29.669 1.00 79.25 86 LEU A O 1
ATOM 676 N N . PRO A 1 87 ? -23.867 -8.734 29.530 1.00 83.69 87 PRO A N 1
ATOM 677 C CA . PRO A 1 87 ? -24.111 -8.832 30.959 1.00 83.69 87 PRO A CA 1
ATOM 678 C C . PRO A 1 87 ? -24.022 -10.305 31.399 1.00 83.69 87 PRO A C 1
ATOM 680 O O . PRO A 1 87 ? -24.418 -11.192 30.631 1.00 83.69 87 PRO A O 1
ATOM 683 N N . PRO A 1 88 ? -23.499 -10.588 32.608 1.00 84.94 88 PRO A N 1
ATOM 684 C CA . PRO A 1 88 ? -23.406 -11.949 33.119 1.00 84.94 88 PRO A CA 1
ATOM 685 C C . PRO A 1 88 ? -24.770 -12.641 33.063 1.00 84.94 88 PRO A C 1
ATOM 687 O O . PRO A 1 88 ? -25.781 -12.065 33.470 1.00 84.94 88 PRO A O 1
ATOM 690 N N . ILE A 1 89 ? -24.803 -13.877 32.563 1.00 82.44 89 ILE A N 1
ATOM 691 C CA . ILE A 1 89 ? -26.020 -14.689 32.618 1.00 82.44 89 ILE A CA 1
ATOM 692 C C . ILE A 1 89 ? -26.337 -15.023 34.077 1.00 82.44 89 ILE A C 1
ATOM 694 O O . ILE A 1 89 ? -25.447 -15.408 34.832 1.00 82.44 89 ILE A O 1
ATOM 698 N N . ASP A 1 90 ? -27.602 -14.899 34.469 1.00 86.44 90 ASP A N 1
ATOM 699 C CA . ASP A 1 90 ? -28.075 -15.375 35.768 1.00 86.44 90 ASP A CA 1
ATOM 700 C C . ASP A 1 90 ? -28.263 -16.905 35.704 1.00 86.44 90 ASP A C 1
ATOM 702 O O . ASP A 1 90 ? -29.175 -17.377 35.009 1.00 86.44 90 ASP A O 1
ATOM 706 N N . PRO A 1 91 ? -27.423 -17.708 36.387 1.00 83.88 91 PRO A N 1
ATOM 707 C CA . PRO A 1 91 ? -27.527 -19.162 36.350 1.00 83.88 91 PRO A CA 1
ATOM 708 C C . PRO A 1 91 ? -28.824 -19.680 36.982 1.00 83.88 91 PRO A C 1
ATOM 710 O O . PRO A 1 91 ? -29.289 -20.741 36.574 1.00 83.88 91 PRO A O 1
ATOM 713 N N . GLY A 1 92 ? -29.438 -18.946 37.919 1.00 85.44 92 GLY A N 1
ATOM 714 C CA . GLY A 1 92 ? -30.678 -19.360 38.584 1.00 85.44 92 GLY A CA 1
ATOM 715 C C . GLY A 1 92 ? -31.906 -19.285 37.676 1.00 85.44 92 GLY A C 1
ATOM 716 O O . GLY A 1 92 ? -32.866 -20.029 37.859 1.00 85.44 92 GLY A O 1
ATOM 717 N N . ARG A 1 93 ? -31.860 -18.424 36.654 1.00 82.25 93 ARG A N 1
ATOM 718 C CA . ARG A 1 93 ? -32.910 -18.291 35.630 1.00 82.25 93 ARG A CA 1
ATOM 719 C C . ARG A 1 93 ? -32.641 -19.131 34.386 1.00 82.25 93 ARG A C 1
ATOM 721 O O . ARG A 1 93 ? -33.463 -19.184 33.468 1.00 82.25 93 ARG A O 1
ATOM 728 N N . ARG A 1 94 ? -31.478 -19.779 34.310 1.00 83.56 94 ARG A N 1
ATOM 729 C CA . ARG A 1 94 ? -31.121 -20.625 33.175 1.00 83.56 94 ARG A CA 1
ATOM 730 C C . ARG A 1 94 ? -31.954 -21.903 33.236 1.00 83.56 94 ARG A C 1
ATOM 732 O O . ARG A 1 94 ? -31.969 -22.578 34.254 1.00 83.56 94 ARG A O 1
ATOM 739 N N . LEU A 1 95 ? -32.613 -22.253 32.131 1.00 80.75 95 LEU A N 1
ATOM 740 C CA . LEU A 1 95 ? -33.420 -23.480 32.019 1.00 80.75 95 LEU A CA 1
ATOM 741 C C . LEU A 1 95 ? -34.636 -23.546 32.970 1.00 80.75 95 LEU A C 1
ATOM 743 O O . LEU A 1 95 ? -35.211 -24.617 33.123 1.00 80.75 95 LEU A O 1
ATOM 747 N N . SER A 1 96 ? -35.064 -22.425 33.565 1.00 83.19 96 SER A N 1
ATOM 748 C CA . SER A 1 96 ? -36.217 -22.374 34.481 1.00 83.19 96 SER A CA 1
ATOM 749 C C . SER A 1 96 ? -37.563 -22.107 33.788 1.00 83.19 96 SER A C 1
ATOM 751 O O . SER A 1 96 ? -38.557 -21.854 34.463 1.00 83.19 96 SER A O 1
ATOM 753 N N . GLY A 1 97 ? -37.598 -22.058 32.454 1.00 84.56 97 GLY A N 1
ATOM 754 C CA . GLY A 1 97 ? -38.838 -21.849 31.702 1.00 84.56 97 GLY A CA 1
ATOM 755 C C . GLY A 1 97 ? -39.778 -23.051 31.807 1.00 84.56 97 GLY A C 1
ATOM 756 O O . GLY A 1 97 ? -39.315 -24.187 31.912 1.00 84.56 97 GLY A O 1
ATOM 757 N N . ASP A 1 98 ? -41.088 -22.799 31.753 1.00 84.50 98 ASP A N 1
ATOM 758 C CA . ASP A 1 98 ? -42.100 -23.857 31.716 1.00 84.50 98 ASP A CA 1
ATOM 759 C C . ASP A 1 98 ? -41.937 -24.711 30.450 1.00 84.50 98 ASP A C 1
ATOM 761 O O . ASP A 1 98 ? -41.798 -24.198 29.337 1.00 84.50 98 ASP A O 1
ATOM 765 N N . ARG A 1 99 ? -41.916 -26.030 30.643 1.00 80.06 99 ARG A N 1
ATOM 766 C CA . ARG A 1 99 ? -41.752 -27.029 29.584 1.00 80.06 99 ARG A CA 1
ATOM 767 C C . ARG A 1 99 ? -43.041 -27.797 29.302 1.00 80.06 99 ARG A C 1
ATOM 769 O O . ARG A 1 99 ? -43.003 -28.758 28.535 1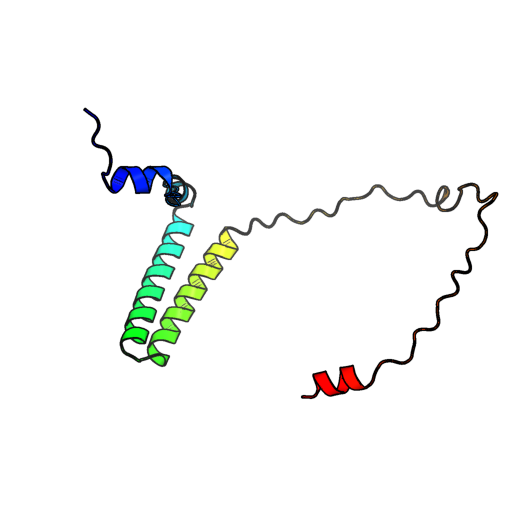.00 80.06 99 ARG A O 1
ATOM 776 N N . ALA A 1 100 ? -44.165 -27.413 29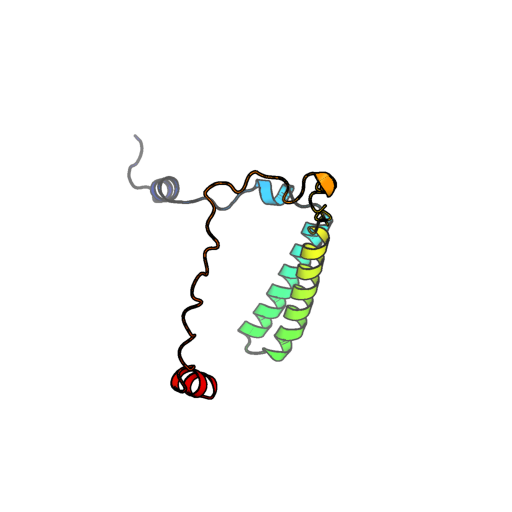.907 1.00 84.31 100 ALA A N 1
ATOM 777 C CA . ALA A 1 100 ? -45.456 -28.023 29.632 1.00 84.31 100 ALA A CA 1
ATOM 778 C C . ALA A 1 100 ? -45.762 -27.978 28.122 1.00 84.31 100 ALA A C 1
ATOM 780 O O . ALA A 1 100 ? -45.728 -26.926 27.489 1.00 84.31 100 ALA A O 1
ATOM 781 N N . GLY A 1 101 ? -46.010 -29.147 27.524 1.00 79.94 101 GLY A N 1
ATOM 782 C CA . GLY A 1 101 ? -46.264 -29.290 26.084 1.00 79.94 101 GLY A CA 1
ATOM 783 C C . GLY A 1 101 ? -45.017 -29.352 25.188 1.00 79.94 101 GLY A C 1
ATOM 784 O O . GLY A 1 101 ? -45.154 -29.606 23.992 1.00 79.94 101 GLY A O 1
ATOM 785 N N . LEU A 1 102 ? -43.805 -29.185 25.732 1.00 75.75 102 LEU A N 1
ATOM 786 C CA . LEU A 1 102 ? -42.558 -29.396 24.992 1.00 75.75 102 LEU A CA 1
ATOM 787 C C . LEU A 1 102 ? -42.161 -30.875 25.063 1.00 75.75 102 LEU A C 1
ATOM 789 O O . LEU A 1 102 ? -41.589 -31.334 26.050 1.00 75.75 102 LEU A O 1
ATOM 793 N N . GLY A 1 103 ? -42.467 -31.626 24.006 1.00 71.62 103 GLY A N 1
ATOM 794 C CA . GLY A 1 103 ? -41.971 -32.991 23.839 1.00 71.62 103 GLY A CA 1
ATOM 795 C C . GLY A 1 103 ? -40.458 -33.015 23.620 1.00 71.62 103 GLY A C 1
ATOM 796 O O . GLY A 1 103 ? -39.895 -32.091 23.025 1.00 71.62 103 GLY A O 1
ATOM 797 N N . ASP A 1 104 ? -39.804 -34.081 24.084 1.00 69.25 104 ASP A N 1
ATOM 798 C CA . ASP A 1 104 ? -38.442 -34.394 23.664 1.00 69.25 104 ASP A CA 1
ATOM 799 C C . ASP A 1 104 ? -38.483 -34.636 22.155 1.00 69.25 104 ASP A C 1
ATOM 801 O O . ASP A 1 104 ? -38.979 -35.660 21.678 1.00 69.25 104 ASP A O 1
ATOM 805 N N . ARG A 1 105 ? -38.060 -33.639 21.373 1.00 64.19 105 ARG A N 1
ATOM 806 C CA . ARG A 1 105 ? -37.843 -33.856 19.954 1.00 64.19 105 ARG A CA 1
ATOM 807 C C . ARG A 1 105 ? -36.557 -34.664 19.902 1.00 64.19 105 ARG A C 1
ATOM 809 O O . ARG A 1 105 ? -35.480 -34.093 19.747 1.00 64.19 105 ARG A O 1
ATOM 816 N N . ALA A 1 106 ? -36.689 -35.986 20.010 1.00 64.75 106 ALA A N 1
ATOM 817 C CA . ALA A 1 106 ? -35.757 -36.901 19.387 1.00 64.75 106 ALA A CA 1
ATOM 818 C C . ALA A 1 106 ? -35.798 -36.546 17.899 1.00 64.75 106 ALA A C 1
ATOM 820 O O . ALA A 1 106 ? -36.577 -37.090 17.121 1.00 64.75 106 ALA A O 1
ATOM 821 N N . ALA A 1 107 ? -35.050 -35.510 17.520 1.00 62.97 107 ALA A N 1
ATOM 822 C CA . ALA A 1 107 ? -34.667 -35.308 16.151 1.00 62.97 107 ALA A CA 1
ATOM 823 C C . ALA A 1 107 ? -33.901 -36.585 15.849 1.00 62.97 107 ALA A C 1
ATOM 825 O O . ALA A 1 107 ? -32.775 -36.746 16.319 1.00 62.97 107 ALA A O 1
ATOM 826 N N . GLY A 1 108 ? -34.576 -37.541 15.206 1.00 64.19 108 GLY A N 1
ATOM 827 C CA . GLY A 1 108 ? -33.905 -38.664 14.591 1.00 64.19 108 GLY A CA 1
ATOM 828 C C . GLY A 1 108 ? -32.819 -38.024 13.755 1.00 64.19 108 GLY A C 1
ATOM 829 O O . GLY A 1 108 ? -33.113 -37.295 12.811 1.00 64.19 108 GLY A O 1
ATOM 830 N N . LEU A 1 109 ? -31.579 -38.136 14.220 1.00 67.00 109 LEU A N 1
ATOM 831 C CA . LEU A 1 109 ? -30.455 -37.713 13.422 1.00 67.00 109 LEU A CA 1
ATOM 832 C C . LEU A 1 109 ? -30.487 -38.690 12.262 1.00 67.00 109 LEU A C 1
ATOM 834 O O . LEU A 1 109 ? -30.245 -39.881 12.469 1.00 67.00 109 LEU A O 1
ATOM 838 N N . ASP A 1 110 ? -30.887 -38.207 11.088 1.00 72.56 110 ASP A N 1
ATOM 839 C CA . ASP A 1 110 ? -30.802 -39.006 9.879 1.00 72.56 110 ASP A CA 1
ATOM 840 C C . ASP A 1 110 ? -29.378 -39.557 9.814 1.00 72.56 110 ASP A C 1
ATOM 842 O O . ASP A 1 110 ? -28.396 -38.815 9.955 1.00 72.56 110 ASP A O 1
ATOM 846 N N . SER A 1 111 ? -29.261 -40.879 9.689 1.00 78.06 111 SER A N 1
ATOM 847 C CA . SER A 1 111 ? -27.961 -41.520 9.548 1.00 78.06 111 SER A CA 1
ATOM 848 C C . SER A 1 111 ? -27.276 -40.895 8.341 1.00 78.06 111 SER A C 1
ATOM 850 O O . SER A 1 111 ? -27.803 -40.968 7.228 1.00 78.06 111 SER A O 1
ATOM 852 N N . ARG A 1 112 ? -26.121 -40.259 8.559 1.00 77.00 112 ARG A N 1
ATOM 853 C CA . ARG A 1 112 ? -25.330 -39.699 7.465 1.00 77.00 112 ARG A CA 1
ATOM 854 C C . ARG A 1 112 ? -25.033 -40.837 6.475 1.00 77.00 112 ARG A C 1
ATOM 856 O O . ARG A 1 112 ? -24.488 -41.847 6.919 1.00 77.00 112 ARG A O 1
ATOM 863 N N . PRO A 1 113 ? -25.382 -40.703 5.184 1.00 80.50 113 PRO A N 1
ATOM 864 C CA . PRO A 1 113 ? -24.996 -41.697 4.193 1.00 80.50 113 PRO A CA 1
ATOM 865 C C . PRO A 1 113 ? -23.469 -41.766 4.108 1.00 80.50 113 PRO A C 1
ATOM 867 O O . PRO A 1 113 ? -22.784 -40.762 4.343 1.00 80.50 113 PRO A O 1
ATOM 870 N N . ASP A 1 114 ? -22.948 -42.947 3.782 1.00 81.56 114 ASP A N 1
ATOM 871 C CA . ASP A 1 114 ? -21.512 -43.137 3.605 1.00 81.56 114 ASP A CA 1
ATOM 872 C C . ASP A 1 114 ? -20.958 -42.127 2.581 1.00 81.56 114 ASP A C 1
ATOM 874 O O . ASP A 1 114 ? -21.628 -41.815 1.590 1.00 81.56 114 ASP A O 1
ATOM 878 N N . PRO A 1 115 ? -19.767 -41.553 2.830 1.00 78.06 115 PRO A N 1
ATOM 879 C CA . PRO A 1 115 ? -19.189 -40.549 1.948 1.00 78.06 115 PRO A CA 1
ATOM 880 C C . PRO A 1 115 ? -18.926 -41.126 0.552 1.00 78.06 115 PRO A C 1
ATOM 882 O O . PRO A 1 115 ? -18.381 -42.220 0.416 1.00 78.06 115 PRO A O 1
ATOM 885 N N . ASP A 1 116 ? -19.281 -40.360 -0.482 1.00 80.62 116 ASP A N 1
ATOM 886 C CA . ASP A 1 116 ? -19.049 -40.732 -1.878 1.00 80.62 116 ASP A CA 1
ATOM 887 C C . ASP A 1 116 ? -17.534 -40.779 -2.182 1.00 80.62 116 ASP A C 1
ATOM 889 O O . ASP A 1 116 ? -16.857 -39.748 -2.070 1.00 80.62 116 ASP A O 1
ATOM 893 N N . PRO A 1 117 ? -16.978 -41.941 -2.579 1.00 77.81 117 PRO A N 1
ATOM 894 C CA . PRO A 1 117 ? -15.556 -42.073 -2.883 1.00 77.81 117 PRO A CA 1
ATOM 895 C C . PRO A 1 117 ? -15.124 -41.283 -4.128 1.00 77.81 117 PRO A C 1
ATOM 897 O O . PRO A 1 117 ? -13.936 -40.995 -4.273 1.00 77.81 117 PRO A O 1
ATOM 900 N N . SER A 1 118 ? -16.054 -40.891 -5.007 1.00 79.69 118 SER A N 1
ATOM 901 C CA . SER A 1 118 ? -15.745 -40.096 -6.202 1.00 79.69 118 SER A CA 1
ATOM 902 C C . SER A 1 118 ? -15.249 -38.688 -5.853 1.00 79.69 118 SER A C 1
ATOM 904 O O . SER A 1 118 ? -14.366 -38.154 -6.522 1.00 79.69 118 SER A O 1
ATOM 906 N N . ALA A 1 119 ? -15.742 -38.116 -4.750 1.00 68.81 119 ALA A N 1
ATOM 907 C CA . ALA A 1 119 ? -15.330 -36.799 -4.275 1.00 68.81 119 ALA A CA 1
ATOM 908 C C . ALA A 1 119 ? -13.874 -36.781 -3.778 1.00 68.81 119 ALA A C 1
ATOM 910 O O . ALA A 1 119 ? -13.202 -35.759 -3.899 1.00 68.81 119 ALA A O 1
ATOM 911 N N . LEU A 1 120 ? -13.381 -37.907 -3.246 1.00 69.44 120 LEU A N 1
ATOM 912 C CA . LEU A 1 120 ? -11.979 -38.072 -2.846 1.00 69.44 120 LEU A CA 1
ATOM 913 C C . LEU A 1 120 ? -11.073 -38.257 -4.068 1.00 69.44 120 LEU A C 1
ATOM 915 O O . LEU A 1 120 ? -10.026 -37.628 -4.152 1.00 69.44 120 LEU A O 1
ATOM 919 N N . GLN A 1 121 ? -11.517 -39.035 -5.058 1.00 75.81 121 GLN A N 1
ATOM 920 C CA . GLN A 1 121 ? -10.772 -39.241 -6.306 1.00 75.81 121 GLN A CA 1
ATOM 921 C C . GLN A 1 121 ? -10.596 -37.953 -7.123 1.00 75.81 121 GLN A C 1
ATOM 923 O O . GLN A 1 121 ? -9.603 -37.808 -7.827 1.00 75.81 121 GLN A O 1
ATOM 928 N N . LEU A 1 122 ? -11.539 -37.011 -7.018 1.00 73.94 122 LEU A N 1
ATOM 929 C CA . LEU A 1 122 ? -11.460 -35.702 -7.672 1.00 73.94 122 LEU A CA 1
ATOM 930 C C . LEU A 1 122 ? -10.466 -34.740 -7.006 1.00 73.94 122 LEU A C 1
ATOM 932 O O . LEU A 1 122 ? -10.064 -33.766 -7.631 1.00 73.94 122 LEU A O 1
ATOM 936 N N . TRP A 1 123 ? -10.115 -34.981 -5.741 1.00 68.69 123 TRP A N 1
ATOM 937 C CA . TRP A 1 123 ? -9.172 -34.160 -4.976 1.00 68.69 123 TRP A CA 1
ATOM 938 C C . TRP A 1 123 ? -7.714 -34.603 -5.148 1.00 68.69 123 TRP A C 1
ATOM 940 O O . TRP A 1 123 ? -6.810 -33.802 -4.926 1.00 68.69 123 TRP A O 1
ATOM 950 N N . ASP A 1 124 ? -7.500 -35.857 -5.551 1.00 69.25 124 ASP A N 1
ATOM 951 C CA . ASP A 1 124 ? -6.178 -36.449 -5.788 1.00 69.25 124 ASP A CA 1
ATOM 952 C C . ASP A 1 124 ? -5.696 -36.315 -7.254 1.00 69.25 124 ASP A C 1
ATOM 954 O O . ASP A 1 124 ? -4.607 -36.793 -7.582 1.00 69.25 124 ASP A O 1
ATOM 958 N N . ALA A 1 125 ? -6.489 -35.685 -8.132 1.00 52.53 125 ALA A N 1
ATOM 959 C CA . ALA A 1 125 ? -6.186 -35.445 -9.551 1.00 52.53 125 ALA A CA 1
ATOM 960 C C . ALA A 1 125 ? -5.768 -33.989 -9.816 1.00 52.53 125 ALA A C 1
ATOM 962 O O . ALA A 1 125 ? -4.839 -33.793 -10.635 1.00 52.53 125 ALA A O 1
#

Sequence (125 aa):
RGGFGQAQDVLSEFGHTHDHAEAATLLDPQTRALLRAALDQMWQSEGELRQGHPERALPFANKALGFIKQVQQAERIYLARVGTQLPPIDPGRRLSGDRAGLGDRAAGLDSRPDPDPSALQLWDA

Foldseek 3Di:
DDDPDDPVVVCVVPPDPPPPVVVVVVDDPVLVVLQVQLVVLQVQLVVCVVVVNNVRSVVSNVSSVVSVVVSVVVPPPPPPPPPPPDPDDDPVPPPPDDCVPPDDPPVVPPPPPDDDVVVVVVVVD